Protein AF-A0A7V5PED8-F1 (afdb_monomer)

Foldseek 3Di:
DDWDADPNAIEAEDDDLPDQPDALVSQVVVQVVCCVPPVHPYYDYDPVSYDPCCPVVVVVNVVVVD

Mean predicted aligned error: 8.6 Å

Structure (mmCIF, N/CA/C/O backbone):
data_AF-A0A7V5PED8-F1
#
_entry.id   AF-A0A7V5PED8-F1
#
loop_
_atom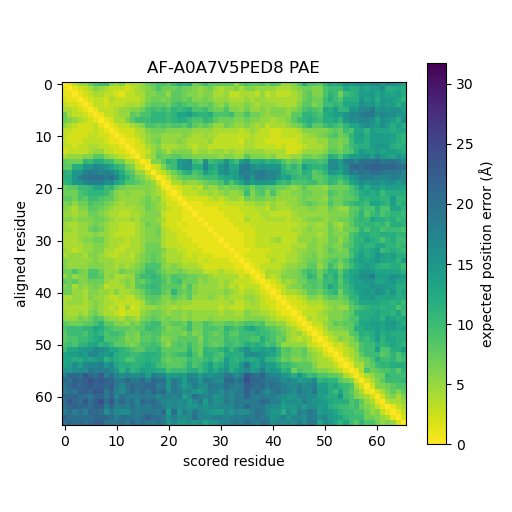_site.group_PDB
_atom_site.id
_atom_site.type_symbol
_atom_site.label_atom_id
_atom_site.label_alt_id
_atom_site.label_comp_id
_atom_site.label_asym_id
_atom_site.label_entity_id
_atom_site.label_seq_id
_atom_site.pdbx_PDB_ins_code
_atom_site.Cartn_x
_atom_site.Cartn_y
_atom_site.Cartn_z
_atom_site.occupancy
_atom_site.B_iso_or_equiv
_atom_site.auth_seq_id
_atom_site.auth_comp_id
_atom_site.auth_asym_id
_atom_site.auth_atom_id
_atom_site.pdbx_PDB_model_num
ATOM 1 N N . MET A 1 1 ? 8.138 6.417 1.804 1.00 74.50 1 MET A N 1
ATOM 2 C CA . MET A 1 1 ? 8.164 5.001 1.389 1.00 74.50 1 MET A CA 1
ATOM 3 C C . MET A 1 1 ? 9.618 4.648 1.163 1.00 74.50 1 MET A C 1
ATOM 5 O O . MET A 1 1 ? 10.324 5.487 0.610 1.00 74.50 1 MET A O 1
ATOM 9 N N . GLU A 1 2 ? 10.067 3.484 1.611 1.00 82.56 2 GLU A N 1
ATOM 10 C CA . GLU A 1 2 ? 11.360 2.923 1.189 1.00 82.56 2 GLU A CA 1
ATOM 11 C C . GLU A 1 2 ? 11.118 1.759 0.231 1.00 82.56 2 GLU A C 1
ATOM 13 O O . GLU A 1 2 ? 10.001 1.266 0.127 1.00 82.56 2 GLU A O 1
ATOM 18 N N . TYR A 1 3 ? 12.146 1.342 -0.502 1.00 83.50 3 TYR A N 1
ATOM 19 C CA . TYR A 1 3 ? 12.061 0.226 -1.438 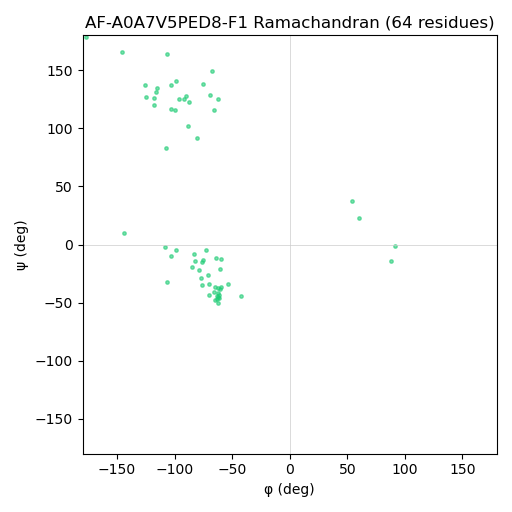1.00 83.50 3 TYR A CA 1
ATOM 20 C C . TYR A 1 3 ? 13.132 -0.792 -1.078 1.00 83.50 3 TYR A C 1
ATOM 22 O O . TYR A 1 3 ? 14.312 -0.453 -1.001 1.00 83.50 3 TYR A O 1
ATOM 30 N N . HIS A 1 4 ? 12.722 -2.040 -0.897 1.00 83.56 4 HIS A N 1
ATOM 31 C CA . HIS A 1 4 ? 13.592 -3.154 -0.553 1.00 83.56 4 HIS A CA 1
ATOM 32 C C . HIS A 1 4 ? 13.603 -4.156 -1.696 1.00 83.56 4 HIS A C 1
ATOM 34 O O . HIS A 1 4 ? 12.557 -4.490 -2.238 1.00 83.56 4 HIS A O 1
ATOM 40 N N . THR A 1 5 ? 14.778 -4.644 -2.085 1.00 82.44 5 THR A N 1
ATOM 41 C CA . THR A 1 5 ? 14.881 -5.679 -3.123 1.00 82.44 5 THR A CA 1
ATOM 42 C C . THR A 1 5 ? 15.077 -7.038 -2.465 1.00 82.44 5 THR A C 1
ATOM 44 O O . THR A 1 5 ? 16.102 -7.273 -1.828 1.00 82.44 5 THR A O 1
ATOM 47 N N . TYR A 1 6 ? 14.117 -7.943 -2.640 1.00 80.38 6 TYR A N 1
ATOM 48 C CA . TYR A 1 6 ? 14.167 -9.317 -2.146 1.00 80.38 6 TYR A CA 1
ATOM 49 C C . TYR A 1 6 ? 14.119 -10.289 -3.324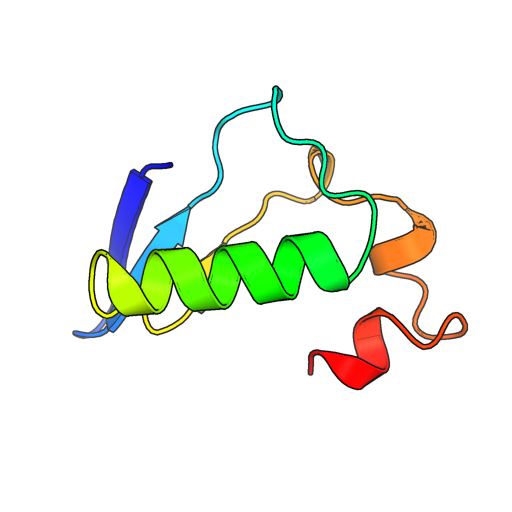 1.00 80.38 6 TYR A C 1
ATOM 51 O O . TYR A 1 6 ? 13.171 -10.285 -4.101 1.00 80.38 6 TYR A O 1
ATOM 59 N N . GLY A 1 7 ? 15.154 -11.121 -3.486 1.00 77.19 7 GLY A N 1
ATOM 60 C CA . GLY A 1 7 ? 15.164 -12.182 -4.507 1.00 77.19 7 GLY A CA 1
ATOM 61 C C . GLY A 1 7 ? 15.022 -11.701 -5.960 1.00 77.19 7 GLY A C 1
ATOM 62 O O . GLY A 1 7 ? 14.590 -12.474 -6.806 1.00 77.19 7 GLY A O 1
ATOM 63 N N . GLY A 1 8 ? 15.357 -10.438 -6.249 1.00 80.44 8 GLY A N 1
ATOM 64 C CA . GLY A 1 8 ? 15.169 -9.814 -7.567 1.00 80.44 8 GLY A CA 1
ATOM 65 C C . GLY A 1 8 ? 13.832 -9.088 -7.750 1.00 80.44 8 GLY A C 1
ATOM 66 O O . GLY A 1 8 ? 13.624 -8.484 -8.795 1.00 80.44 8 GLY A O 1
ATOM 67 N N . MET A 1 9 ? 12.955 -9.099 -6.744 1.00 79.94 9 MET A N 1
ATOM 68 C CA . MET A 1 9 ? 11.698 -8.350 -6.734 1.00 79.94 9 MET A CA 1
ATOM 69 C C . MET A 1 9 ? 11.831 -7.110 -5.854 1.00 79.94 9 MET A C 1
ATOM 71 O O . MET A 1 9 ? 12.399 -7.172 -4.762 1.00 79.94 9 MET A O 1
ATOM 75 N N . ILE A 1 10 ? 11.303 -5.982 -6.320 1.00 84.38 10 ILE A N 1
ATOM 76 C CA . ILE A 1 10 ? 11.276 -4.736 -5.554 1.00 84.38 10 ILE A CA 1
ATOM 77 C C . ILE A 1 10 ? 9.978 -4.705 -4.743 1.00 84.38 10 ILE A C 1
ATOM 79 O O . ILE A 1 10 ? 8.896 -4.883 -5.288 1.00 84.38 10 ILE A O 1
ATOM 83 N N . ILE A 1 11 ? 10.083 -4.476 -3.440 1.00 85.88 11 ILE A N 1
ATOM 84 C CA . ILE A 1 11 ? 8.967 -4.355 -2.505 1.00 85.88 11 ILE A CA 1
ATOM 85 C C . ILE A 1 11 ? 8.996 -2.949 -1.917 1.00 85.88 11 ILE A C 1
ATOM 87 O O . ILE A 1 11 ? 10.016 -2.515 -1.381 1.00 85.88 11 ILE A O 1
ATOM 91 N N . ALA A 1 12 ? 7.888 -2.225 -2.006 1.00 84.88 12 ALA A N 1
ATOM 92 C CA . ALA A 1 12 ? 7.773 -0.892 -1.426 1.00 84.88 12 ALA A CA 1
ATOM 93 C C . ALA A 1 12 ? 7.304 -0.976 0.036 1.00 84.88 12 ALA A C 1
ATOM 95 O O . ALA A 1 12 ? 6.246 -1.520 0.313 1.00 84.88 12 ALA A O 1
ATOM 96 N N . GLU A 1 13 ? 8.053 -0.429 0.989 1.00 83.69 13 GLU A N 1
ATOM 97 C CA . GLU A 1 13 ? 7.659 -0.337 2.399 1.00 83.69 13 GLU A CA 1
ATOM 98 C C . GLU A 1 13 ? 7.033 1.033 2.714 1.00 83.69 13 GLU A C 1
ATOM 100 O O . GLU A 1 13 ? 7.632 2.101 2.505 1.00 83.69 13 GLU A O 1
ATOM 105 N N . LEU A 1 14 ? 5.820 1.016 3.276 1.00 79.69 14 LEU A N 1
ATOM 106 C CA . LEU A 1 14 ? 5.122 2.216 3.733 1.00 79.69 14 LEU A CA 1
ATOM 107 C C . LEU A 1 14 ? 5.495 2.551 5.187 1.00 79.69 14 LEU A C 1
ATOM 109 O O . LEU A 1 14 ? 4.978 1.970 6.138 1.00 79.69 14 LEU A O 1
ATOM 113 N N . ILE A 1 15 ? 6.369 3.544 5.357 1.00 72.94 15 ILE A N 1
ATOM 114 C CA . ILE A 1 15 ? 6.928 3.933 6.671 1.00 72.94 15 ILE A CA 1
ATOM 115 C C . ILE A 1 15 ? 6.294 5.204 7.241 1.00 72.94 15 ILE A C 1
ATOM 117 O O . ILE A 1 15 ? 6.550 5.573 8.382 1.00 72.94 15 ILE A O 1
ATOM 121 N N . CYS A 1 16 ? 5.490 5.918 6.451 1.00 66.00 16 CYS A N 1
ATOM 122 C CA . CYS A 1 16 ? 4.984 7.218 6.867 1.00 66.00 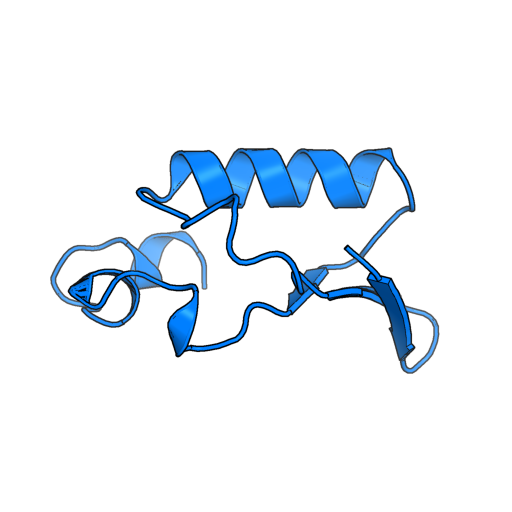16 CYS A C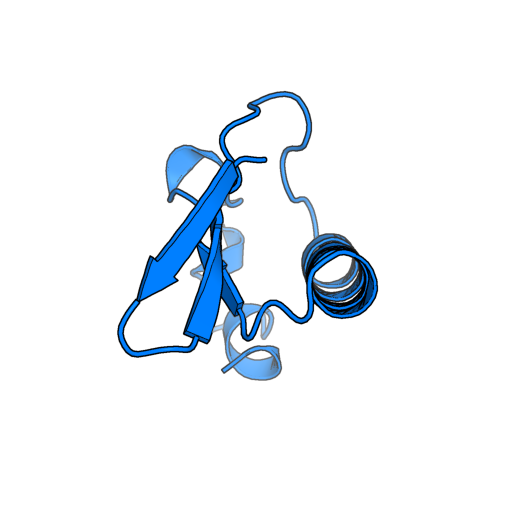A 1
ATOM 123 C C . CYS A 1 16 ? 3.623 7.083 7.568 1.00 66.00 16 CYS A C 1
ATOM 125 O O . CYS A 1 16 ? 2.692 6.580 6.943 1.00 66.00 16 CYS A O 1
ATOM 127 N N . PRO A 1 17 ? 3.466 7.605 8.798 1.00 55.62 17 PRO A N 1
ATOM 128 C CA . PRO A 1 17 ? 2.185 7.627 9.509 1.00 55.62 17 PRO A CA 1
ATOM 129 C C . PRO A 1 17 ? 1.186 8.649 8.938 1.00 55.62 17 PRO A C 1
ATOM 131 O O . PRO A 1 17 ? 0.059 8.734 9.409 1.00 55.62 17 PRO A O 1
ATOM 134 N N . ALA A 1 18 ? 1.585 9.464 7.952 1.00 55.53 18 ALA A N 1
ATOM 135 C CA . ALA A 1 18 ? 0.728 10.509 7.392 1.00 55.53 18 ALA A CA 1
ATOM 136 C C . 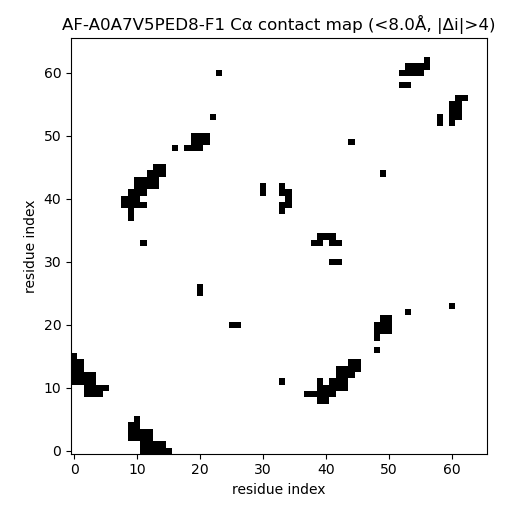ALA A 1 18 ? -0.318 9.981 6.391 1.00 55.53 18 ALA A C 1
ATOM 138 O O . ALA A 1 18 ? -1.321 10.650 6.161 1.00 55.53 18 ALA A O 1
ATOM 139 N N . HIS A 1 19 ? -0.094 8.804 5.799 1.00 56.91 19 HIS A N 1
ATOM 140 C CA . HIS A 1 19 ? -1.075 8.111 4.962 1.00 56.91 19 HIS A CA 1
ATOM 141 C C . HIS A 1 19 ? -1.594 6.901 5.738 1.00 56.91 19 HIS A C 1
ATOM 143 O O . HIS A 1 19 ? -1.096 5.789 5.581 1.00 56.91 19 HIS A O 1
ATOM 149 N N . CYS A 1 20 ? -2.569 7.132 6.619 1.00 63.19 20 CYS A N 1
ATOM 150 C CA . CYS A 1 20 ? -3.414 6.040 7.085 1.00 63.19 20 CYS A CA 1
ATOM 151 C C . CYS A 1 20 ? -4.214 5.562 5.880 1.00 63.19 20 CYS A C 1
ATOM 153 O O . CYS A 1 20 ? -5.004 6.334 5.340 1.00 63.19 20 CYS A O 1
ATOM 155 N N . ILE A 1 21 ? -3.989 4.323 5.462 1.00 71.50 21 ILE A N 1
ATOM 156 C CA . ILE A 1 21 ? -4.825 3.660 4.466 1.00 71.50 21 ILE A CA 1
ATOM 157 C C . ILE A 1 21 ? -6.229 3.566 5.064 1.00 71.50 21 ILE A C 1
ATOM 159 O O . ILE A 1 21 ? -6.376 3.115 6.198 1.00 71.50 21 ILE A O 1
ATOM 163 N N . ARG A 1 22 ? -7.246 4.072 4.363 1.00 71.69 22 ARG A N 1
ATOM 164 C CA . ARG A 1 22 ? -8.621 4.118 4.891 1.00 71.69 22 ARG A CA 1
ATOM 165 C C . ARG A 1 22 ? -9.530 3.102 4.227 1.00 71.69 22 ARG A C 1
ATOM 167 O O . ARG A 1 22 ? -10.432 2.600 4.884 1.00 71.69 22 ARG A O 1
ATOM 174 N N . ASP A 1 23 ? -9.280 2.820 2.955 1.00 71.50 23 ASP A N 1
ATOM 175 C CA . ASP A 1 23 ? -10.099 1.943 2.129 1.00 71.50 23 ASP A CA 1
ATOM 176 C C . ASP A 1 23 ? -9.225 1.157 1.133 1.00 71.50 23 ASP A C 1
ATOM 178 O O . ASP A 1 23 ? -8.066 1.506 0.889 1.00 71.50 23 ASP A O 1
ATOM 182 N N . THR A 1 24 ? -9.779 0.107 0.525 1.00 73.44 24 THR A N 1
ATOM 183 C CA . THR A 1 24 ? -9.138 -0.660 -0.556 1.00 73.44 24 THR A CA 1
ATOM 184 C C . THR A 1 24 ? -8.671 0.219 -1.714 1.00 73.44 24 THR A C 1
ATOM 186 O O . THR A 1 24 ? -7.627 -0.065 -2.302 1.00 73.44 24 THR A O 1
ATOM 189 N N . GLN A 1 25 ? -9.381 1.305 -2.036 1.00 75.06 25 GLN A N 1
ATOM 190 C CA . GLN A 1 25 ? -8.964 2.217 -3.108 1.00 75.06 25 GLN A CA 1
ATOM 191 C C . GLN A 1 25 ? -7.595 2.861 -2.839 1.00 75.06 25 GLN A C 1
ATOM 193 O O . GLN A 1 25 ? -6.795 2.967 -3.766 1.00 75.06 25 GLN A O 1
ATOM 198 N N . ASP A 1 26 ? -7.286 3.216 -1.585 1.00 78.31 26 ASP A N 1
ATOM 199 C CA . ASP A 1 26 ? -5.960 3.733 -1.214 1.00 78.31 26 ASP A CA 1
ATOM 200 C C . ASP A 1 26 ? -4.869 2.680 -1.460 1.00 78.31 26 ASP A C 1
ATOM 202 O O . ASP A 1 26 ? -3.773 3.010 -1.902 1.00 78.31 26 ASP A O 1
ATOM 206 N N . ILE A 1 27 ? -5.158 1.399 -1.205 1.00 77.25 27 ILE A N 1
ATOM 207 C CA . ILE A 1 27 ? -4.207 0.297 -1.424 1.00 77.25 27 ILE A CA 1
ATOM 208 C C . ILE A 1 27 ? -3.988 0.066 -2.917 1.00 77.25 27 ILE A C 1
ATOM 210 O O . ILE A 1 27 ? -2.848 -0.105 -3.345 1.00 77.25 27 ILE A O 1
ATOM 214 N N . LEU A 1 28 ? -5.060 0.075 -3.713 1.00 80.00 28 LEU A N 1
ATOM 215 C CA . LEU A 1 28 ? -4.989 -0.072 -5.167 1.00 80.00 28 LEU A CA 1
ATOM 216 C C . LEU A 1 28 ? -4.199 1.073 -5.811 1.00 80.00 28 LEU A C 1
ATOM 218 O O . LEU A 1 28 ? -3.322 0.815 -6.638 1.00 80.00 28 LEU A O 1
ATOM 222 N N . ASP A 1 29 ? -4.461 2.317 -5.404 1.00 82.88 29 ASP A N 1
ATOM 223 C CA . ASP A 1 29 ? -3.713 3.490 -5.865 1.00 82.88 29 ASP A CA 1
ATOM 224 C C . ASP A 1 29 ? -2.235 3.402 -5.466 1.00 82.88 29 ASP A C 1
ATOM 226 O O . ASP A 1 29 ? -1.340 3.636 -6.284 1.00 82.88 29 ASP A O 1
ATOM 230 N N . LEU A 1 30 ? -1.964 2.959 -4.236 1.00 79.56 30 LEU A N 1
ATOM 231 C CA . LEU A 1 30 ? -0.607 2.742 -3.757 1.00 79.56 30 LEU A CA 1
ATOM 232 C C . LEU A 1 30 ? 0.097 1.652 -4.580 1.00 79.56 30 LEU A C 1
ATOM 234 O O . LEU A 1 30 ? 1.238 1.859 -4.989 1.00 79.56 30 LEU A O 1
ATOM 238 N N . MET A 1 31 ? -0.571 0.527 -4.871 1.00 79.69 31 MET A N 1
ATOM 239 C CA . MET A 1 31 ? -0.041 -0.566 -5.704 1.00 79.69 31 MET A CA 1
ATOM 240 C C . MET A 1 31 ? 0.274 -0.095 -7.122 1.00 79.69 31 MET A C 1
ATOM 242 O O . MET A 1 31 ? 1.371 -0.352 -7.625 1.00 79.69 31 MET A O 1
ATOM 246 N N . ALA A 1 32 ? -0.638 0.655 -7.741 1.00 83.12 32 ALA A N 1
ATOM 247 C CA . ALA A 1 32 ? -0.415 1.250 -9.052 1.00 83.12 32 ALA A CA 1
ATOM 248 C C . ALA A 1 32 ? 0.767 2.232 -9.028 1.00 83.12 32 ALA A C 1
ATOM 250 O O . ALA A 1 32 ? 1.634 2.184 -9.902 1.00 83.12 32 ALA A O 1
ATOM 251 N N . THR A 1 33 ? 0.850 3.069 -7.992 1.00 84.38 33 THR A N 1
ATOM 252 C CA . THR A 1 33 ? 1.928 4.045 -7.816 1.00 84.38 33 THR A CA 1
ATOM 253 C C .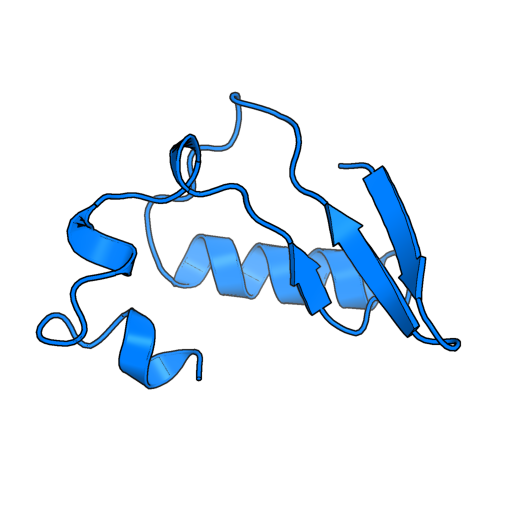 THR A 1 33 ? 3.284 3.363 -7.677 1.00 84.38 33 THR A C 1
ATOM 255 O O . THR A 1 33 ? 4.218 3.725 -8.389 1.00 84.38 33 THR A O 1
ATOM 258 N N . VAL A 1 34 ? 3.431 2.366 -6.799 1.00 83.00 34 VAL A N 1
ATOM 259 C CA . VAL A 1 34 ? 4.734 1.709 -6.580 1.00 83.00 34 VAL A CA 1
ATOM 260 C C . VAL A 1 34 ? 5.164 0.865 -7.779 1.00 83.00 34 VAL A C 1
ATOM 262 O O . VAL A 1 34 ? 6.359 0.812 -8.087 1.00 83.00 34 VAL A O 1
ATOM 265 N N . SER A 1 35 ? 4.202 0.253 -8.478 1.00 82.81 35 SER A N 1
ATOM 266 C CA . SER A 1 35 ? 4.448 -0.490 -9.710 1.00 82.81 35 SER A CA 1
ATOM 267 C C . SER A 1 35 ? 4.938 0.466 -10.798 1.00 82.81 35 SER A C 1
ATOM 269 O O . SER A 1 35 ? 6.001 0.252 -11.372 1.00 82.81 35 SER A O 1
ATOM 271 N N . TYR A 1 36 ? 4.267 1.604 -10.984 1.00 82.88 36 TYR A N 1
ATOM 272 C CA . TYR A 1 36 ? 4.681 2.612 -11.957 1.00 82.88 36 TYR A CA 1
ATOM 273 C C . TYR A 1 36 ? 6.030 3.268 -11.616 1.00 82.88 36 TYR A C 1
ATOM 275 O O . TYR A 1 36 ? 6.851 3.515 -12.498 1.00 82.88 36 TYR A O 1
ATOM 283 N N . CYS A 1 37 ? 6.284 3.571 -10.339 1.00 79.50 37 CYS A N 1
ATOM 284 C CA . CYS A 1 37 ? 7.461 4.348 -9.950 1.00 79.50 37 CYS A CA 1
ATOM 285 C C . CYS A 1 37 ? 8.763 3.534 -9.976 1.00 79.50 37 CYS A C 1
ATOM 287 O O . CYS A 1 37 ? 9.833 4.098 -10.223 1.00 79.50 37 CYS A O 1
ATOM 289 N N . ARG A 1 38 ? 8.699 2.242 -9.631 1.00 77.38 38 ARG A N 1
ATOM 290 C CA . ARG A 1 38 ? 9.884 1.405 -9.371 1.00 77.38 38 ARG A CA 1
ATOM 291 C C . ARG A 1 38 ? 9.748 -0.043 -9.844 1.00 77.38 38 ARG A C 1
ATOM 293 O O . ARG A 1 38 ? 10.619 -0.830 -9.494 1.00 77.38 38 ARG A O 1
ATOM 300 N N . ASP A 1 39 ? 8.710 -0.392 -10.606 1.00 79.88 39 ASP A N 1
ATOM 301 C CA . ASP A 1 39 ? 8.404 -1.784 -10.977 1.00 79.88 39 ASP A CA 1
ATOM 302 C C . ASP A 1 39 ? 8.305 -2.684 -9.729 1.00 79.88 39 ASP A C 1
ATOM 304 O O . ASP A 1 39 ? 8.788 -3.814 -9.681 1.00 79.88 39 ASP A O 1
ATOM 308 N N . ALA A 1 40 ? 7.749 -2.131 -8.643 1.00 80.69 40 ALA A N 1
ATOM 309 C CA . ALA A 1 40 ? 7.608 -2.876 -7.405 1.00 80.69 40 ALA A CA 1
ATOM 310 C C . ALA A 1 40 ? 6.563 -3.985 -7.583 1.00 80.69 40 ALA A C 1
ATOM 312 O O . ALA A 1 40 ? 5.433 -3.727 -7.995 1.00 80.69 40 ALA A O 1
ATOM 313 N N . ALA A 1 41 ? 6.943 -5.211 -7.228 1.00 80.50 41 ALA A N 1
ATOM 314 C CA . ALA A 1 41 ? 6.097 -6.398 -7.281 1.00 80.50 41 ALA A CA 1
ATOM 315 C C . ALA A 1 41 ? 5.066 -6.443 -6.141 1.00 80.50 41 ALA A C 1
ATOM 317 O O . ALA A 1 41 ? 4.148 -7.256 -6.170 1.00 80.50 41 ALA A O 1
ATOM 318 N N . GLY A 1 42 ? 5.220 -5.593 -5.121 1.00 80.56 42 GLY A N 1
ATOM 319 C CA . GLY A 1 42 ? 4.294 -5.531 -3.999 1.00 80.56 42 GLY A CA 1
ATOM 320 C C . GLY A 1 42 ? 4.627 -4.439 -2.991 1.00 80.56 42 GLY A C 1
ATOM 321 O O . GLY A 1 42 ? 5.619 -3.712 -3.124 1.00 80.56 42 GLY A O 1
ATOM 322 N N . ILE A 1 43 ? 3.783 -4.342 -1.963 1.00 80.12 43 ILE A N 1
ATOM 323 C CA . ILE A 1 43 ? 3.894 -3.351 -0.890 1.00 80.12 43 ILE A CA 1
ATOM 324 C C . ILE A 1 43 ? 3.903 -4.060 0.458 1.00 80.12 43 ILE A C 1
ATOM 326 O O . ILE A 1 43 ? 3.109 -4.961 0.711 1.00 80.12 43 ILE A O 1
ATOM 330 N N . MET A 1 44 ? 4.781 -3.612 1.344 1.00 79.94 44 MET A N 1
ATOM 331 C CA . MET A 1 44 ? 4.800 -3.979 2.746 1.00 79.94 44 MET A CA 1
ATOM 332 C C . MET A 1 44 ? 4.230 -2.832 3.583 1.00 79.94 44 MET A C 1
ATOM 334 O O . MET A 1 44 ? 4.787 -1.733 3.637 1.00 79.94 44 MET A O 1
ATOM 338 N N . ILE A 1 45 ? 3.109 -3.100 4.250 1.00 76.62 45 ILE A N 1
ATOM 339 C CA . ILE A 1 45 ? 2.442 -2.158 5.149 1.00 76.62 45 ILE A CA 1
ATOM 340 C C . ILE A 1 45 ? 2.489 -2.752 6.555 1.00 76.62 45 ILE A C 1
ATOM 342 O O . ILE A 1 45 ? 2.176 -3.923 6.763 1.00 76.62 45 ILE A O 1
ATOM 346 N N . LYS A 1 46 ? 2.913 -1.956 7.539 1.00 71.81 46 LYS A N 1
ATOM 347 C CA . LYS A 1 46 ? 2.918 -2.390 8.940 1.00 71.81 46 LYS A CA 1
ATOM 348 C C . LYS A 1 46 ? 1.490 -2.362 9.482 1.00 71.81 46 LYS A C 1
ATOM 350 O O . LYS A 1 46 ? 0.780 -1.391 9.260 1.00 71.81 46 LYS A O 1
ATOM 355 N N . GLY A 1 47 ? 1.110 -3.384 10.252 1.00 67.00 47 GLY A N 1
ATOM 356 C CA . GLY A 1 47 ? -0.199 -3.498 10.912 1.00 67.00 47 GLY A CA 1
ATOM 357 C C . GLY A 1 47 ? -0.750 -2.214 11.560 1.00 67.00 47 GLY A C 1
ATOM 358 O O . GLY A 1 47 ? -1.903 -1.904 11.301 1.00 67.00 47 GLY A O 1
ATOM 359 N N . PRO A 1 48 ? 0.028 -1.404 12.312 1.00 67.56 48 PRO A N 1
ATOM 360 C CA . PRO A 1 48 ? -0.476 -0.142 12.876 1.00 67.56 48 PRO A CA 1
ATOM 361 C C . PRO A 1 48 ? -0.872 0.925 11.840 1.00 67.56 48 PRO A C 1
ATOM 363 O O . PRO A 1 48 ? -1.434 1.947 12.217 1.00 67.56 48 PRO A O 1
ATOM 366 N N . HIS A 1 49 ? -0.528 0.745 10.563 1.00 66.94 49 HIS A N 1
ATOM 367 C CA . HIS A 1 49 ? -0.885 1.653 9.468 1.00 66.94 49 HIS A CA 1
ATOM 368 C C . HIS A 1 49 ? -2.102 1.153 8.670 1.00 66.94 49 HIS A C 1
ATOM 370 O O . HIS A 1 49 ? -2.554 1.852 7.762 1.00 66.94 49 HIS A O 1
ATOM 376 N N . LEU A 1 50 ? -2.605 -0.045 8.985 1.00 67.88 50 LEU A N 1
ATOM 377 C CA . LEU A 1 50 ? -3.814 -0.614 8.401 1.00 67.88 50 LEU A CA 1
ATOM 378 C C . LEU A 1 50 ? -4.994 -0.395 9.356 1.00 67.88 50 LEU A C 1
ATOM 380 O O . LEU A 1 50 ? -4.822 -0.519 10.572 1.00 67.88 50 LEU A O 1
ATOM 384 N N . PRO A 1 51 ? -6.185 -0.077 8.830 1.00 66.38 51 PRO A N 1
ATOM 385 C CA . PRO A 1 51 ? -7.388 -0.008 9.639 1.00 66.38 51 PRO A CA 1
ATOM 386 C C . PRO A 1 51 ? -7.752 -1.413 10.135 1.00 66.38 51 PRO A C 1
ATOM 388 O O . PRO A 1 51 ? -7.476 -2.409 9.470 1.00 66.38 51 PRO A O 1
ATOM 391 N N . GLU A 1 52 ? -8.364 -1.501 11.313 1.00 63.53 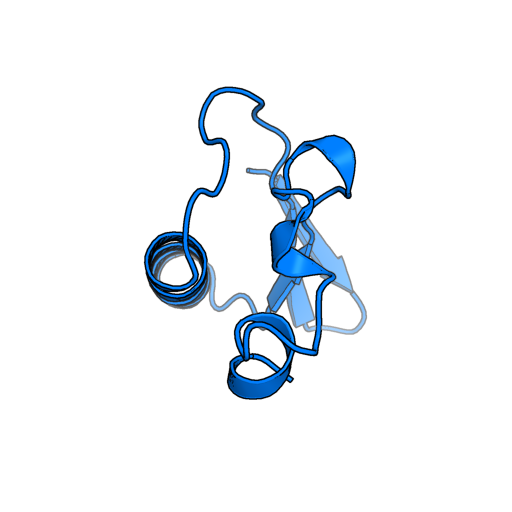52 GLU A N 1
ATOM 392 C CA . GLU A 1 52 ? -8.718 -2.772 11.966 1.00 63.53 52 GLU A CA 1
ATOM 393 C C . GLU A 1 52 ? -9.663 -3.611 11.081 1.00 63.53 52 GLU A C 1
ATOM 395 O O . GLU A 1 52 ? -9.481 -4.821 10.951 1.00 63.53 52 GLU A O 1
ATOM 400 N N . ASP A 1 53 ? -10.572 -2.935 10.367 1.00 62.69 53 ASP A N 1
ATOM 401 C CA . ASP A 1 53 ? -11.462 -3.492 9.340 1.00 62.69 53 ASP A CA 1
ATOM 402 C C . ASP A 1 53 ? -10.732 -4.128 8.144 1.00 62.69 53 ASP A C 1
ATOM 404 O O . ASP A 1 53 ? -11.303 -4.975 7.464 1.00 62.69 53 ASP A O 1
ATOM 408 N N . PHE A 1 54 ? -9.464 -3.787 7.884 1.00 62.59 54 PHE A N 1
ATOM 409 C CA . PHE A 1 54 ? -8.705 -4.392 6.785 1.00 62.59 54 PHE A CA 1
ATOM 410 C C . PHE A 1 54 ? -8.470 -5.890 6.997 1.00 62.59 54 PHE A C 1
ATOM 412 O O . PHE A 1 54 ? -8.480 -6.660 6.042 1.00 62.59 54 PHE A O 1
ATOM 419 N N . PHE A 1 55 ? -8.252 -6.314 8.244 1.00 59.25 55 PHE A N 1
ATOM 420 C CA . PHE A 1 55 ? -8.049 -7.726 8.579 1.00 59.25 55 PHE A CA 1
ATOM 421 C C . PHE A 1 55 ? -9.368 -8.488 8.731 1.00 59.25 55 PHE A C 1
ATOM 423 O O . PHE A 1 55 ? -9.362 -9.717 8.861 1.00 59.25 55 PHE A O 1
ATOM 430 N N . ASP A 1 56 ? -10.496 -7.779 8.706 1.00 57.31 56 ASP A N 1
ATOM 431 C CA . ASP A 1 56 ? -11.809 -8.380 8.803 1.00 57.31 56 ASP A CA 1
ATOM 432 C C . ASP A 1 56 ? -12.224 -8.945 7.435 1.00 57.31 56 ASP A C 1
ATOM 434 O O . ASP A 1 56 ? -12.805 -8.279 6.581 1.00 57.31 56 ASP A O 1
ATOM 438 N N . LEU A 1 57 ? -11.900 -10.222 7.217 1.00 55.50 57 LEU A N 1
ATOM 439 C CA . LEU A 1 57 ? -12.244 -10.990 6.011 1.00 55.50 57 LEU A CA 1
ATOM 440 C C . LEU A 1 57 ? -13.759 -11.102 5.762 1.00 55.50 57 LEU A C 1
ATOM 442 O O . LEU A 1 57 ? -14.166 -11.519 4.678 1.00 55.50 57 LEU A O 1
ATOM 446 N N . HIS A 1 58 ? -14.594 -10.745 6.741 1.00 50.53 58 HIS A N 1
ATOM 447 C CA . HIS A 1 58 ? -16.047 -10.737 6.613 1.00 50.53 58 HIS A CA 1
ATOM 448 C C . HIS A 1 58 ? -16.563 -9.428 5.981 1.00 50.53 58 HIS A C 1
ATOM 450 O O . HIS A 1 58 ? -17.651 -9.426 5.406 1.00 50.53 58 HIS A O 1
ATOM 456 N N . THR A 1 59 ? -15.773 -8.344 5.996 1.00 54.66 59 THR A N 1
ATOM 457 C CA . THR A 1 59 ? -16.080 -7.090 5.274 1.00 54.66 59 THR A CA 1
ATOM 458 C C . THR A 1 59 ? -15.833 -7.168 3.763 1.00 54.66 59 THR A C 1
ATOM 460 O O . THR A 1 59 ? -16.316 -6.316 3.023 1.00 54.66 59 THR A O 1
ATOM 463 N N . GLY A 1 60 ? -15.105 -8.187 3.289 1.00 53.25 60 GLY A N 1
ATOM 464 C CA . GLY A 1 60 ? -14.726 -8.353 1.880 1.00 53.25 60 GLY A CA 1
ATOM 465 C C . GLY A 1 60 ? -13.418 -7.656 1.479 1.00 53.25 60 GLY A C 1
ATOM 466 O O . GLY A 1 60 ? -12.838 -8.028 0.463 1.00 53.25 60 GLY A O 1
ATOM 467 N N . LEU A 1 61 ? -12.882 -6.746 2.303 1.00 53.38 61 LEU A N 1
ATOM 468 C CA . LEU A 1 61 ? -11.673 -5.961 1.995 1.00 53.38 61 LEU A CA 1
ATOM 469 C C . LEU A 1 61 ? -10.418 -6.835 1.825 1.00 53.38 61 LEU A C 1
ATOM 471 O O . LEU A 1 61 ? -9.695 -6.705 0.841 1.00 53.38 61 LEU A O 1
ATOM 475 N N . ALA A 1 62 ? -10.181 -7.772 2.747 1.00 55.47 62 ALA A N 1
ATOM 476 C CA . ALA A 1 62 ? -9.073 -8.724 2.636 1.00 55.47 62 ALA A CA 1
ATOM 477 C C . ALA A 1 62 ? -9.290 -9.775 1.535 1.00 55.47 62 ALA A C 1
ATOM 479 O O . ALA A 1 62 ? -8.323 -10.327 1.023 1.00 55.47 62 ALA A O 1
ATOM 480 N N . GLY A 1 63 ? -10.547 -10.073 1.190 1.00 54.41 63 GLY A N 1
ATOM 481 C CA . GLY A 1 63 ? -10.894 -11.081 0.186 1.00 54.41 63 GLY A CA 1
ATOM 482 C C . GLY A 1 63 ? -10.694 -10.607 -1.255 1.00 54.41 63 GLY A C 1
ATOM 483 O O . GLY A 1 63 ? -10.412 -11.429 -2.119 1.00 54.41 63 GLY A O 1
ATOM 484 N N . GLU A 1 64 ? -10.811 -9.304 -1.520 1.00 53.53 64 GLU A N 1
ATOM 485 C CA . GLU A 1 64 ? -10.599 -8.728 -2.858 1.00 53.53 64 GLU A CA 1
ATOM 486 C C . GLU A 1 64 ? -9.121 -8.482 -3.206 1.00 53.53 64 GLU A C 1
ATOM 488 O O . GLU A 1 64 ? -8.795 -8.259 -4.370 1.00 53.53 64 GLU A O 1
ATOM 493 N N . LEU A 1 65 ? -8.226 -8.518 -2.217 1.00 54.41 65 LEU A N 1
ATOM 494 C CA . LEU A 1 65 ? -6.807 -8.178 -2.378 1.00 54.41 65 LEU A CA 1
ATOM 495 C C . LEU A 1 65 ? -5.851 -9.385 -2.311 1.00 54.41 65 LEU A C 1
ATOM 497 O O . LEU A 1 65 ? -4.644 -9.184 -2.460 1.00 54.41 65 LEU A O 1
ATOM 501 N N . LEU A 1 66 ? -6.360 -10.602 -2.067 1.00 51.53 66 LEU A N 1
ATOM 502 C CA . LEU A 1 66 ? -5.566 -11.824 -1.851 1.00 51.53 66 LEU A CA 1
ATOM 503 C C . LEU A 1 66 ? -5.380 -12.673 -3.116 1.00 51.53 66 LEU A C 1
ATOM 505 O O . LEU A 1 66 ?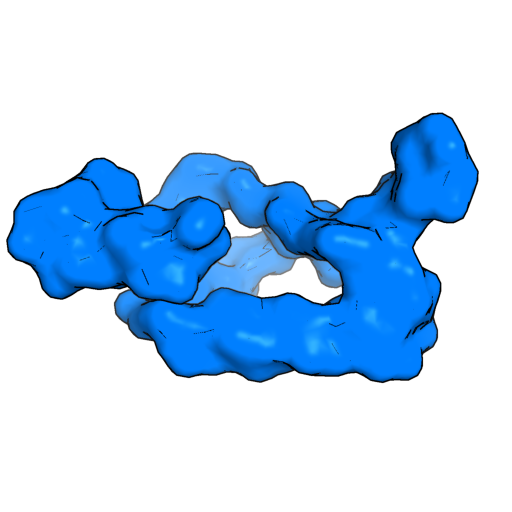 -6.360 -12.842 -3.875 1.00 51.53 66 LEU A O 1
#

pLDDT: mean 71.74, std 10.99, range [50.53, 85.88]

Radius of gyration: 12.03 Å; Cα contacts (8 Å, |Δi|>4): 81; chains: 1; bounding box: 31×23×25 Å

Solvent-accessible surface area (backbone atoms only — not comparable to full-atom values): 4014 Å² total; per-residue (Å²): 107,52,75,46,76,57,99,88,40,32,32,36,34,59,74,57,84,86,64,63,46,82,51,69,66,51,52,52,51,49,51,53,47,42,29,72,76,65,63,24,77,45,73,49,71,53,70,94,48,50,48,77,64,48,76,33,60,86,76,43,56,41,61,77,75,109

Sequence (66 aa):
MEYHTYGGMIIAELICPAHCIRDTQDILDLMATVSYCRDAAGIMIKGPHLPEDFFDLHTGLAGELL

Nearest PDB structures (foldseek):
  6vd9-assembly1_C  TM=4.995E-01  e=9.427E-01  Cupriavidus metallidurans CH34
  7o0i-assembly1_a  TM=3.605E-01  e=1.431E+00  Vibrio vulnificus

Secondary structure (DSSP, 8-state):
-EEEEETTEEEEEE--TT----SHHHHHHHHHHHHHHH-EEEEEE-GGGS-GGGG-TTSSHHHH--